Protein AF-A0A6N8XJK1-F1 (afdb_monomer)

pLDDT: mean 75.35, std 11.22, range [51.31, 90.75]

Sequence (56 aa):
VITVIFVPLTFLAGIYGMNFANMPELATRYGYFALLGVMFVSGVVQFIYFRRKKWV

Nearest PDB structures (foldseek):
  5jrw-assembly1_C  TM=8.898E-01  e=4.225E-03  Thermotoga maritima MSB8

Solvent-accessible surface area (backbone atoms only — not comparable to full-atom values): 3295 Å² total; per-residue (Å²): 113,70,65,71,44,46,51,62,46,53,48,52,49,51,65,71,64,48,88,61,92,76,46,77,65,56,74,40,98,54,28,65,58,52,49,52,46,52,46,50,50,53,40,48,52,46,52,52,53,37,45,73,67,65,78,90

Structure (mmCIF, N/CA/C/O backbone):
data_AF-A0A6N8XJK1-F1
#
_entry.id   AF-A0A6N8XJK1-F1
#
loop_
_atom_site.group_PDB
_atom_site.id
_atom_site.type_symbol
_atom_site.label_atom_id
_atom_site.label_alt_id
_atom_site.label_comp_id
_atom_site.label_asym_id
_atom_site.label_entity_id
_atom_site.label_seq_id
_atom_site.pdbx_PDB_ins_code
_atom_site.Cartn_x
_atom_site.Cartn_y
_atom_site.Cartn_z
_atom_site.occupancy
_atom_site.B_iso_or_equiv
_atom_site.auth_seq_id
_atom_site.auth_comp_id
_atom_site.auth_asym_id
_atom_site.auth_atom_id
_atom_site.pdbx_PDB_model_num
ATOM 1 N N . VAL A 1 1 ? -3.737 6.809 12.767 1.00 66.56 1 VAL A N 1
ATOM 2 C CA . VAL A 1 1 ? -4.085 5.704 11.838 1.00 66.56 1 VAL A CA 1
ATOM 3 C C . VAL A 1 1 ? -3.597 5.964 10.419 1.00 66.56 1 VAL A C 1
ATOM 5 O O . VAL A 1 1 ? -2.934 5.100 9.867 1.00 66.56 1 VAL A O 1
ATOM 8 N N . ILE A 1 2 ? -3.833 7.160 9.870 1.00 71.56 2 ILE A N 1
ATOM 9 C CA . ILE A 1 2 ? -3.417 7.544 8.509 1.00 71.56 2 ILE A CA 1
ATOM 10 C C . ILE A 1 2 ? -1.921 7.261 8.263 1.00 71.56 2 ILE A C 1
ATOM 12 O O . ILE A 1 2 ? -1.584 6.523 7.348 1.00 71.56 2 ILE A O 1
ATOM 16 N N . THR A 1 3 ? -1.021 7.720 9.138 1.00 76.88 3 THR A N 1
ATOM 17 C CA . THR A 1 3 ? 0.435 7.534 8.980 1.00 76.88 3 THR A CA 1
ATOM 18 C C . THR A 1 3 ? 0.866 6.069 8.879 1.00 76.88 3 THR A C 1
ATOM 20 O O . THR A 1 3 ? 1.751 5.749 8.098 1.00 76.88 3 THR A O 1
ATOM 23 N N . VAL A 1 4 ? 0.220 5.158 9.615 1.00 79.00 4 VAL A N 1
ATOM 24 C CA . VAL A 1 4 ? 0.592 3.731 9.612 1.00 79.00 4 VAL A CA 1
ATOM 25 C C . VAL A 1 4 ? 0.242 3.067 8.276 1.00 79.00 4 VAL A C 1
ATOM 27 O O . VAL A 1 4 ? 0.950 2.170 7.838 1.00 79.00 4 VAL A O 1
ATOM 30 N N . ILE A 1 5 ? -0.792 3.562 7.589 1.00 79.12 5 ILE A N 1
ATOM 31 C CA . ILE A 1 5 ? -1.162 3.110 6.243 1.00 79.12 5 ILE A CA 1
ATOM 32 C C . ILE A 1 5 ? -0.153 3.638 5.212 1.00 79.12 5 ILE A C 1
ATOM 34 O O . ILE A 1 5 ? 0.282 2.891 4.341 1.00 79.12 5 ILE A O 1
ATOM 38 N N . PHE A 1 6 ? 0.257 4.906 5.328 1.00 81.00 6 PHE A N 1
ATOM 39 C CA . PHE A 1 6 ? 1.156 5.545 4.361 1.00 81.00 6 PHE A CA 1
ATOM 40 C C . PHE A 1 6 ? 2.621 5.100 4.477 1.00 81.00 6 PHE A C 1
ATOM 42 O O . PHE A 1 6 ? 3.289 5.002 3.458 1.00 81.00 6 PHE A O 1
ATOM 49 N N . VAL A 1 7 ? 3.133 4.780 5.668 1.00 85.62 7 VAL A N 1
ATOM 50 C CA . VAL A 1 7 ? 4.537 4.356 5.861 1.00 85.62 7 VAL A CA 1
ATOM 51 C C . VAL A 1 7 ? 4.961 3.168 4.971 1.00 85.62 7 VAL A C 1
ATOM 53 O O . VAL A 1 7 ? 5.949 3.319 4.253 1.00 85.62 7 VAL A O 1
ATOM 56 N N . PRO A 1 8 ? 4.263 2.013 4.943 1.00 81.94 8 PRO A N 1
ATOM 57 C CA . PRO A 1 8 ? 4.651 0.890 4.085 1.00 81.94 8 PRO A CA 1
ATOM 58 C C . PRO A 1 8 ? 4.480 1.201 2.592 1.00 81.94 8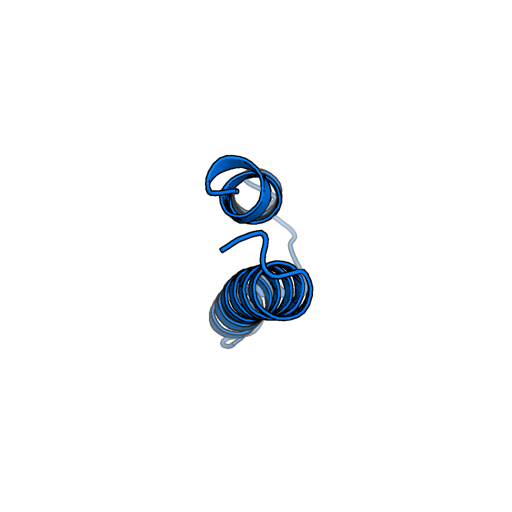 PRO A C 1
ATOM 60 O O . PRO A 1 8 ? 5.291 0.755 1.785 1.00 81.94 8 PRO A O 1
ATOM 63 N N . LEU A 1 9 ? 3.473 2.004 2.224 1.00 82.75 9 LEU A N 1
ATOM 64 C CA . LEU A 1 9 ? 3.258 2.474 0.850 1.00 82.75 9 LEU A CA 1
ATOM 65 C C . LEU A 1 9 ? 4.425 3.346 0.367 1.00 82.75 9 LEU A C 1
ATOM 67 O O . LEU A 1 9 ? 4.987 3.089 -0.696 1.00 82.75 9 LEU A O 1
ATOM 71 N N . THR A 1 10 ? 4.833 4.334 1.164 1.00 84.50 10 THR A N 1
ATOM 72 C CA . THR A 1 10 ? 5.961 5.219 0.847 1.00 84.50 10 THR A CA 1
ATOM 73 C C . THR A 1 10 ? 7.288 4.464 0.865 1.00 84.50 10 THR A C 1
ATOM 75 O O . THR A 1 10 ? 8.161 4.747 0.052 1.00 84.50 10 THR A O 1
ATOM 78 N N . PHE A 1 11 ? 7.440 3.468 1.741 1.00 83.69 11 PHE A N 1
ATOM 79 C CA . PHE A 1 11 ? 8.620 2.604 1.774 1.00 83.69 11 PHE A CA 1
ATOM 80 C C . PHE A 1 11 ? 8.742 1.744 0.507 1.00 83.69 11 PHE A C 1
ATOM 82 O O . PHE A 1 11 ? 9.804 1.716 -0.111 1.00 83.69 11 PHE A O 1
ATOM 89 N N . LEU A 1 12 ? 7.645 1.116 0.064 1.00 80.75 12 LEU A N 1
ATOM 90 C CA . LEU A 1 12 ? 7.578 0.398 -1.216 1.00 80.75 12 LEU A CA 1
ATOM 91 C C . LEU A 1 12 ? 7.871 1.329 -2.400 1.00 80.75 12 LEU A C 1
ATOM 93 O O . LEU A 1 12 ? 8.670 0.980 -3.264 1.00 80.75 12 LEU A O 1
ATOM 97 N N . ALA A 1 13 ? 7.278 2.526 -2.414 1.00 80.75 13 ALA A N 1
ATOM 98 C CA . ALA A 1 13 ? 7.531 3.532 -3.446 1.00 80.75 13 ALA A CA 1
ATOM 99 C C . ALA A 1 13 ? 8.992 4.011 -3.448 1.00 80.75 13 ALA A C 1
ATOM 101 O O . ALA A 1 13 ? 9.557 4.240 -4.510 1.00 80.75 13 ALA A O 1
ATOM 102 N N . GLY A 1 14 ? 9.62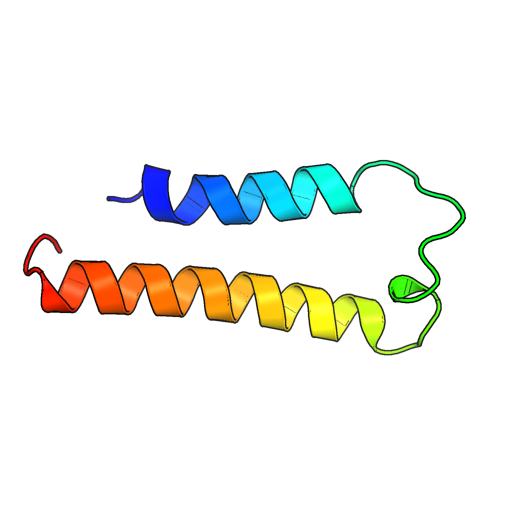0 4.131 -2.275 1.00 80.81 14 GLY A N 1
ATOM 103 C CA . GLY A 1 14 ? 11.030 4.486 -2.135 1.00 80.81 14 GLY A CA 1
ATOM 104 C C . GLY A 1 14 ? 11.962 3.386 -2.642 1.00 80.81 14 GLY A C 1
ATOM 105 O O . GLY A 1 14 ? 12.864 3.673 -3.421 1.00 80.81 14 GLY A O 1
ATOM 106 N N . ILE A 1 15 ? 11.715 2.124 -2.272 1.00 76.50 15 ILE A N 1
ATOM 107 C CA . ILE A 1 15 ? 12.510 0.975 -2.740 1.00 76.50 15 ILE A CA 1
ATOM 108 C C . ILE A 1 15 ? 12.437 0.826 -4.259 1.00 76.50 15 ILE A C 1
ATOM 110 O O . ILE A 1 15 ? 13.468 0.652 -4.905 1.00 76.50 15 ILE A O 1
ATOM 114 N N . TYR A 1 16 ? 11.236 0.930 -4.826 1.00 72.25 16 TYR A N 1
ATOM 115 C CA . TYR A 1 16 ? 11.011 0.761 -6.263 1.00 72.25 16 TYR A CA 1
ATOM 116 C C . TYR A 1 16 ? 11.202 2.038 -7.092 1.00 72.25 16 TYR A C 1
ATOM 118 O O . TYR A 1 16 ? 11.271 1.962 -8.314 1.00 72.25 16 TYR A O 1
ATOM 126 N N . GLY A 1 17 ? 11.302 3.205 -6.451 1.00 68.38 17 GLY A N 1
ATOM 127 C CA . GLY A 1 17 ? 11.664 4.476 -7.084 1.00 68.38 17 GLY A CA 1
ATOM 128 C C . GLY A 1 17 ? 13.176 4.704 -7.169 1.00 68.38 17 GLY A C 1
ATOM 129 O O . GLY A 1 17 ? 13.631 5.541 -7.951 1.00 68.38 17 GLY A O 1
ATOM 130 N N . MET A 1 18 ? 13.975 3.956 -6.401 1.00 68.56 18 MET A N 1
ATOM 131 C CA . MET A 1 18 ? 15.418 3.888 -6.617 1.00 68.56 18 MET A CA 1
ATOM 132 C C . MET A 1 18 ? 15.674 3.215 -7.973 1.00 68.56 18 MET A C 1
ATOM 134 O O . MET A 1 18 ? 15.159 2.130 -8.222 1.00 68.56 18 MET A O 1
ATOM 138 N N . ASN A 1 19 ? 16.450 3.870 -8.848 1.00 59.53 19 ASN A N 1
ATOM 139 C CA . ASN A 1 19 ? 16.808 3.420 -10.204 1.00 59.53 19 ASN A CA 1
ATOM 140 C C . ASN A 1 19 ? 17.662 2.135 -10.175 1.00 59.53 19 ASN A C 1
ATOM 142 O O . ASN A 1 19 ? 18.834 2.127 -10.552 1.00 59.53 19 ASN A O 1
ATOM 146 N N . PHE A 1 20 ? 17.094 1.026 -9.716 1.00 57.53 20 PHE A N 1
ATOM 147 C CA . PHE A 1 20 ? 17.690 -0.286 -9.867 1.00 57.53 20 PHE A CA 1
ATOM 148 C C . PHE A 1 20 ? 17.499 -0.702 -11.324 1.00 57.53 20 PHE A C 1
ATOM 150 O O . PHE A 1 20 ? 16.479 -1.266 -11.706 1.00 57.53 20 PHE A O 1
ATOM 157 N N . ALA A 1 21 ? 18.519 -0.431 -12.139 1.00 54.81 21 ALA A N 1
ATOM 158 C CA . ALA A 1 21 ? 18.625 -0.859 -13.535 1.00 54.81 21 ALA A CA 1
ATOM 159 C C . ALA A 1 21 ? 18.495 -2.391 -13.735 1.00 54.81 21 ALA A C 1
ATOM 161 O O . ALA A 1 21 ? 18.397 -2.850 -14.866 1.00 54.81 21 ALA A O 1
ATOM 162 N N . ASN A 1 22 ? 18.462 -3.174 -12.649 1.00 51.31 22 ASN A N 1
ATOM 163 C CA . ASN A 1 22 ? 18.261 -4.621 -12.612 1.00 51.31 22 ASN A CA 1
ATOM 164 C C . ASN A 1 22 ? 17.229 -5.000 -11.530 1.00 51.31 22 ASN A C 1
ATOM 166 O O . ASN A 1 22 ? 17.580 -5.577 -10.503 1.00 51.31 22 ASN A O 1
ATOM 170 N N . MET A 1 23 ? 15.947 -4.694 -11.742 1.00 56.78 23 MET A N 1
ATOM 171 C CA . MET A 1 23 ? 14.855 -5.371 -11.026 1.00 56.78 23 MET A CA 1
ATOM 172 C C . MET A 1 23 ? 14.292 -6.482 -11.927 1.00 56.78 23 MET A C 1
ATOM 174 O O . MET A 1 23 ? 13.390 -6.210 -12.722 1.00 56.78 23 MET A O 1
ATOM 178 N N . PRO A 1 24 ? 14.803 -7.729 -11.854 1.00 53.12 24 PRO A N 1
ATOM 179 C CA . PRO A 1 24 ? 14.345 -8.831 -12.710 1.00 53.12 24 PRO A CA 1
ATOM 180 C C . PRO A 1 24 ? 12.836 -9.114 -12.577 1.00 53.12 24 PRO A C 1
ATOM 182 O O . PRO A 1 24 ? 12.211 -9.574 -13.527 1.00 53.12 24 PRO A O 1
ATOM 185 N N . GLU A 1 25 ? 12.224 -8.762 -11.442 1.00 54.56 25 GLU A N 1
ATOM 186 C CA . GLU A 1 25 ? 10.777 -8.868 -11.210 1.00 54.56 25 GLU A CA 1
ATOM 187 C C . GLU A 1 25 ? 9.968 -7.790 -11.967 1.00 54.56 25 GLU A C 1
ATOM 189 O O . GLU A 1 25 ? 8.863 -8.067 -12.437 1.00 54.56 25 GLU A O 1
ATOM 194 N N . LEU A 1 26 ? 10.536 -6.592 -12.181 1.00 55.81 26 LEU A N 1
ATOM 195 C CA . LEU A 1 26 ? 9.917 -5.479 -12.921 1.00 55.81 26 LEU A CA 1
ATOM 196 C C . LEU A 1 26 ? 10.157 -5.548 -14.442 1.00 55.81 26 LEU A C 1
ATOM 198 O O . LEU A 1 26 ? 9.450 -4.897 -15.206 1.00 55.81 26 LEU A O 1
ATOM 202 N N . ALA A 1 27 ? 11.124 -6.356 -14.889 1.00 58.31 27 ALA A N 1
ATOM 203 C CA . ALA A 1 27 ? 11.376 -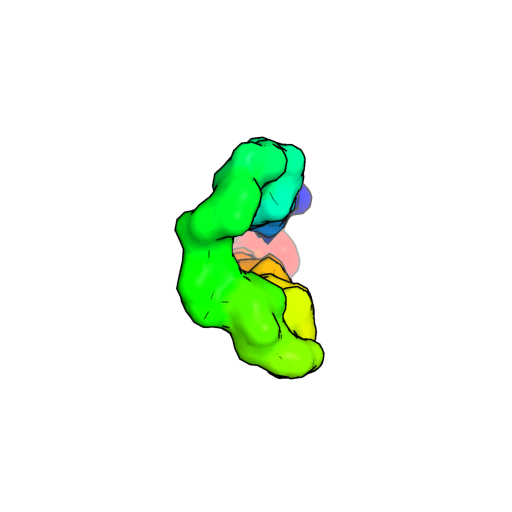6.624 -16.308 1.00 58.31 27 ALA A CA 1
ATOM 204 C C . ALA A 1 27 ? 10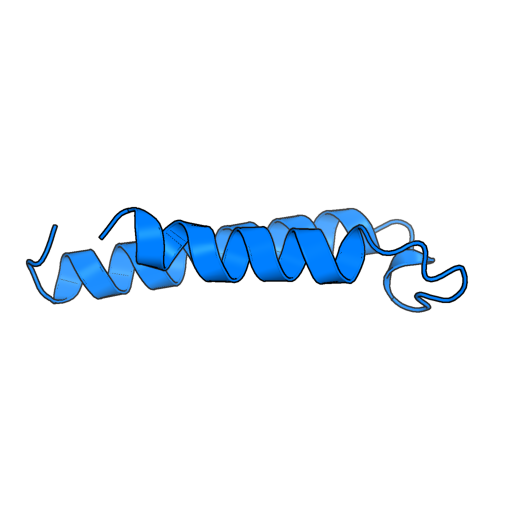.232 -7.410 -16.979 1.00 58.31 27 ALA A C 1
ATOM 206 O O . ALA A 1 27 ? 10.103 -7.429 -18.205 1.00 58.31 27 ALA A O 1
ATOM 207 N N . THR A 1 28 ? 9.379 -8.059 -16.184 1.00 62.72 28 THR A N 1
ATOM 208 C CA . THR A 1 28 ? 8.172 -8.713 -16.685 1.00 62.72 28 THR A CA 1
ATOM 209 C C . THR A 1 28 ? 7.077 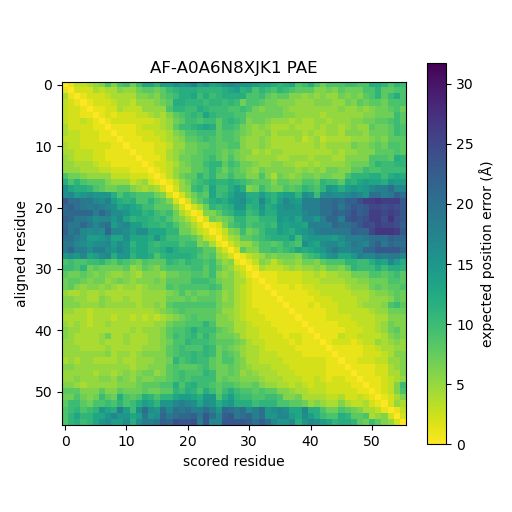-7.678 -16.952 1.00 62.72 28 THR A C 1
ATOM 211 O O . THR A 1 28 ? 6.861 -6.760 -16.165 1.00 62.72 28 THR A O 1
ATOM 214 N N . ARG A 1 29 ? 6.315 -7.852 -18.040 1.00 63.47 29 ARG A N 1
ATOM 215 C CA . ARG A 1 29 ? 5.212 -6.953 -18.455 1.00 63.47 29 ARG A CA 1
ATOM 216 C C . ARG A 1 29 ? 4.180 -6.663 -17.347 1.00 63.47 29 ARG A C 1
ATOM 218 O O . ARG A 1 29 ? 3.459 -5.673 -17.432 1.00 63.47 29 ARG A O 1
ATOM 225 N N . TYR A 1 30 ? 4.114 -7.513 -16.320 1.00 70.19 30 TYR A N 1
ATOM 226 C CA . TYR A 1 30 ? 3.186 -7.412 -15.194 1.00 70.19 30 TYR A CA 1
ATOM 227 C C . TYR A 1 30 ? 3.835 -7.022 -13.860 1.00 70.19 30 TYR A C 1
ATOM 229 O O . TYR A 1 30 ? 3.099 -6.829 -12.896 1.00 70.19 30 TYR A O 1
ATOM 237 N N . GLY A 1 31 ? 5.159 -6.855 -13.773 1.00 72.88 31 GLY A N 1
ATOM 238 C CA . GLY A 1 31 ? 5.837 -6.523 -12.512 1.00 72.88 31 GLY A CA 1
ATOM 239 C C . GLY A 1 31 ? 5.338 -5.214 -11.891 1.00 72.88 31 GLY A C 1
ATOM 240 O O . GLY A 1 31 ? 5.096 -5.141 -10.689 1.00 72.88 31 GLY A O 1
ATOM 241 N N . TYR A 1 32 ? 5.054 -4.212 -12.729 1.00 75.38 32 TYR A N 1
ATOM 242 C CA . TYR A 1 32 ? 4.433 -2.958 -12.289 1.00 75.38 32 TYR A CA 1
ATOM 243 C C . TYR A 1 32 ? 3.023 -3.164 -11.702 1.00 75.38 32 TYR A C 1
ATOM 245 O O . TYR A 1 32 ? 2.688 -2.606 -10.659 1.00 75.38 32 TYR A O 1
ATOM 253 N N . PHE A 1 33 ? 2.201 -4.013 -12.328 1.00 79.44 33 PHE A N 1
ATOM 254 C CA . PHE A 1 33 ? 0.859 -4.334 -11.830 1.00 79.44 33 PHE A CA 1
ATOM 255 C C . PHE A 1 33 ? 0.898 -5.180 -10.554 1.00 79.44 33 PHE A C 1
ATOM 257 O O . PHE A 1 33 ? 0.086 -4.961 -9.656 1.00 79.44 33 PHE A O 1
ATOM 264 N N . ALA A 1 34 ? 1.850 -6.109 -10.444 1.00 81.25 34 ALA A N 1
ATOM 265 C CA . ALA A 1 34 ? 2.075 -6.886 -9.230 1.00 81.25 34 ALA A CA 1
ATOM 266 C C . ALA A 1 34 ? 2.449 -5.970 -8.057 1.00 81.25 34 ALA A C 1
ATOM 268 O O . ALA A 1 34 ? 1.885 -6.105 -6.972 1.00 81.25 34 ALA A O 1
ATOM 269 N N . LEU A 1 35 ? 3.314 -4.980 -8.293 1.00 79.00 35 LEU A N 1
ATOM 270 C CA . LEU A 1 35 ? 3.682 -3.987 -7.291 1.00 79.00 35 LEU A CA 1
ATOM 271 C C . LEU A 1 35 ? 2.487 -3.161 -6.811 1.00 79.00 35 LEU A C 1
ATOM 273 O O . LEU A 1 35 ? 2.274 -3.012 -5.607 1.00 79.00 35 LEU A O 1
ATOM 277 N N . LEU A 1 36 ? 1.689 -2.652 -7.752 1.00 81.88 36 LEU A N 1
ATOM 278 C CA . LEU A 1 36 ? 0.452 -1.941 -7.436 1.00 81.88 36 LEU A CA 1
ATOM 279 C C . LEU A 1 36 ? -0.507 -2.830 -6.636 1.00 81.88 36 LEU A C 1
ATOM 281 O O . LEU A 1 36 ? -1.115 -2.363 -5.674 1.00 81.88 36 LEU A O 1
ATOM 285 N N . GLY A 1 37 ? -0.586 -4.120 -6.972 1.00 87.38 37 GLY A N 1
ATOM 286 C CA . GLY A 1 37 ? -1.321 -5.118 -6.202 1.00 87.38 37 GLY A CA 1
ATOM 287 C C . GLY A 1 37 ? -0.812 -5.243 -4.764 1.00 87.38 37 GLY A C 1
ATOM 288 O O . GLY A 1 37 ? -1.606 -5.168 -3.831 1.00 87.38 37 GLY A O 1
ATOM 289 N N . VAL A 1 38 ? 0.502 -5.363 -4.558 1.00 85.38 38 VAL A N 1
ATOM 290 C CA . VAL A 1 38 ? 1.120 -5.461 -3.220 1.00 85.38 38 VAL A CA 1
ATOM 291 C C . VAL A 1 38 ? 0.893 -4.192 -2.397 1.00 85.38 38 VAL A C 1
ATOM 293 O O . VAL A 1 38 ? 0.550 -4.276 -1.213 1.00 85.38 38 VAL A O 1
ATOM 296 N N . MET A 1 39 ? 1.034 -3.018 -3.015 1.00 85.81 39 MET A N 1
ATOM 297 C CA . MET A 1 39 ? 0.734 -1.726 -2.395 1.00 85.81 39 MET A CA 1
ATOM 298 C C . MET A 1 39 ? -0.737 -1.635 -1.972 1.00 85.81 39 MET A C 1
ATOM 300 O O . MET A 1 39 ? -1.036 -1.283 -0.827 1.00 85.81 39 MET A O 1
ATOM 304 N N . PHE A 1 40 ? -1.655 -2.010 -2.866 1.0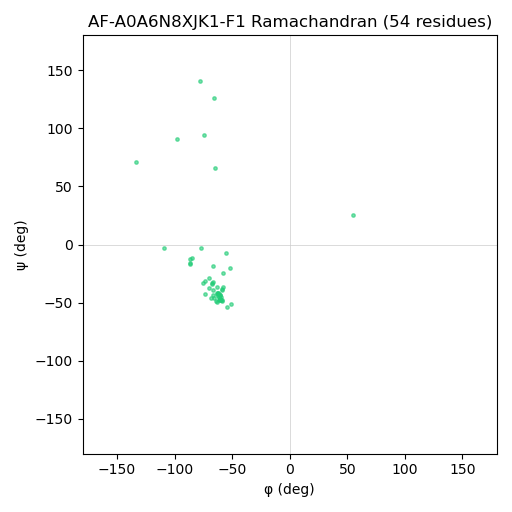0 88.50 40 PHE A N 1
ATOM 305 C CA . PHE A 1 40 ? -3.090 -2.000 -2.603 1.00 88.50 40 PHE A CA 1
ATOM 306 C C . PHE A 1 40 ? -3.470 -2.980 -1.487 1.00 88.50 40 PHE A C 1
ATOM 308 O O . PHE A 1 40 ? -4.139 -2.596 -0.528 1.00 88.50 40 PHE A O 1
ATOM 315 N N . VAL A 1 41 ? -2.983 -4.223 -1.554 1.00 90.75 41 VAL A N 1
ATOM 316 C CA . VAL A 1 41 ? -3.223 -5.251 -0.531 1.00 90.75 41 VAL A CA 1
ATOM 317 C C . VAL A 1 41 ? -2.674 -4.804 0.819 1.00 90.75 41 VAL A C 1
ATOM 319 O O . VAL A 1 41 ? -3.379 -4.917 1.818 1.00 90.75 41 VAL A O 1
ATOM 322 N N . SER A 1 42 ? -1.471 -4.229 0.868 1.00 87.50 42 SER A N 1
ATOM 323 C CA . SER A 1 42 ? -0.885 -3.726 2.118 1.00 87.50 42 SER A CA 1
ATOM 324 C C . SER A 1 42 ? -1.741 -2.623 2.746 1.00 87.50 42 SER A C 1
ATOM 326 O O . SER A 1 42 ? -2.011 -2.668 3.948 1.00 87.50 42 SER A O 1
ATOM 328 N N . GLY A 1 43 ? -2.241 -1.679 1.941 1.00 86.31 43 GLY A N 1
ATOM 329 C CA . GLY A 1 43 ? -3.172 -0.647 2.403 1.00 86.31 43 GLY A CA 1
ATOM 330 C C . GLY A 1 43 ? -4.495 -1.225 2.920 1.00 86.31 43 GLY A C 1
ATOM 331 O O . GLY A 1 43 ? -4.962 -0.842 3.995 1.00 86.31 43 GLY A O 1
ATOM 332 N N . VAL A 1 44 ? -5.074 -2.194 2.205 1.00 88.75 44 VAL A N 1
ATOM 333 C CA . VAL A 1 44 ? -6.333 -2.858 2.587 1.00 88.75 44 VAL A CA 1
ATOM 334 C C . VAL A 1 44 ? -6.174 -3.684 3.864 1.00 88.75 44 VAL A C 1
ATOM 336 O O . VAL A 1 44 ? -7.021 -3.600 4.753 1.00 88.75 44 VAL A O 1
ATOM 339 N N . VAL A 1 45 ? -5.087 -4.446 4.003 1.00 89.19 45 VAL A N 1
ATOM 340 C CA . VAL A 1 45 ? -4.786 -5.244 5.205 1.00 89.19 45 VAL A CA 1
ATOM 341 C C . VAL A 1 45 ? -4.666 -4.338 6.426 1.00 89.19 45 VAL A C 1
ATOM 343 O O . VAL A 1 45 ? -5.286 -4.609 7.456 1.00 89.19 45 VAL A O 1
ATOM 346 N N . GLN A 1 46 ? -3.925 -3.236 6.300 1.00 84.12 46 GLN A N 1
ATOM 347 C CA . GLN A 1 46 ? -3.789 -2.229 7.352 1.00 84.12 46 GLN A CA 1
ATOM 348 C C . GLN A 1 46 ? -5.155 -1.628 7.712 1.00 84.12 46 GLN A C 1
ATOM 350 O O . GLN A 1 46 ? -5.530 -1.600 8.885 1.00 84.12 46 GLN A O 1
ATOM 355 N N . PHE A 1 47 ? -5.945 -1.223 6.715 1.00 84.31 47 PHE A N 1
ATOM 356 C CA . PHE A 1 47 ? -7.282 -0.666 6.923 1.00 84.31 47 PHE A CA 1
ATOM 357 C C . PHE A 1 47 ? -8.222 -1.643 7.648 1.00 84.31 47 PHE A C 1
ATOM 359 O O . PHE A 1 47 ? -8.853 -1.276 8.641 1.00 84.31 47 PHE A O 1
ATOM 366 N N . ILE A 1 48 ? -8.278 -2.906 7.212 1.00 86.44 48 ILE A N 1
ATOM 367 C CA . ILE A 1 48 ? -9.092 -3.950 7.850 1.00 86.44 48 ILE A CA 1
ATOM 368 C C . ILE A 1 48 ? -8.608 -4.211 9.280 1.00 86.44 48 ILE A C 1
ATOM 370 O O . ILE A 1 48 ? -9.432 -4.339 10.187 1.00 86.44 48 ILE A O 1
ATOM 374 N N . TYR A 1 49 ? -7.295 -4.265 9.509 1.00 8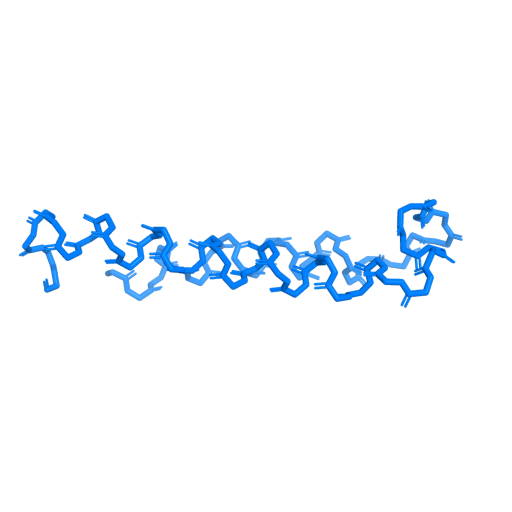5.19 49 TYR A N 1
ATOM 375 C CA . TYR A 1 49 ? -6.723 -4.470 10.839 1.00 85.19 49 TYR A CA 1
ATOM 376 C C . TYR A 1 49 ? -7.130 -3.353 11.813 1.00 85.19 49 TYR A C 1
ATOM 378 O O . TYR A 1 49 ? -7.606 -3.637 12.916 1.00 85.19 49 TYR A O 1
ATOM 386 N N . PHE A 1 50 ? -7.026 -2.089 11.392 1.00 82.25 50 PHE A N 1
ATOM 387 C CA . PHE A 1 50 ? -7.444 -0.944 12.207 1.00 82.25 50 PHE A CA 1
ATOM 388 C C . PHE A 1 50 ? -8.958 -0.906 12.446 1.00 82.25 50 PHE A C 1
ATOM 390 O O . PHE A 1 50 ? -9.381 -0.652 13.578 1.00 82.25 50 PHE A O 1
ATOM 397 N N . ARG A 1 51 ? -9.763 -1.251 11.431 1.00 81.12 51 ARG A N 1
ATOM 398 C CA . AR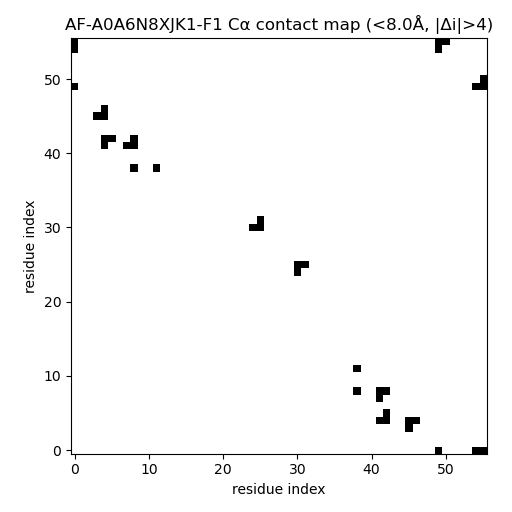G A 1 51 ? -11.225 -1.368 11.551 1.00 81.12 51 ARG A CA 1
ATOM 399 C C . ARG A 1 51 ? -11.633 -2.462 12.540 1.00 81.12 51 ARG A C 1
ATOM 401 O O . ARG A 1 51 ? -12.526 -2.262 13.358 1.00 81.12 51 ARG A O 1
ATOM 408 N N . ARG A 1 52 ? -10.959 -3.621 12.527 1.00 82.44 52 ARG A N 1
ATOM 409 C CA . ARG A 1 52 ? -11.223 -4.713 13.489 1.00 82.44 52 ARG A CA 1
ATOM 410 C C . ARG A 1 52 ? -10.850 -4.333 14.918 1.00 82.44 52 ARG A C 1
ATOM 412 O O . ARG A 1 52 ? -11.519 -4.773 15.848 1.00 82.44 52 ARG A O 1
ATOM 419 N N . LYS A 1 53 ? -9.825 -3.498 15.101 1.00 80.50 53 LYS A N 1
ATOM 420 C CA . LYS A 1 53 ? -9.447 -2.966 16.416 1.00 80.50 53 LYS A CA 1
ATOM 421 C C . LYS A 1 53 ? -10.349 -1.828 16.918 1.00 80.50 53 LYS A C 1
ATOM 423 O O . LYS A 1 53 ? -10.141 -1.396 18.046 1.00 80.50 53 LYS A O 1
ATOM 428 N N . LYS A 1 54 ? -11.341 -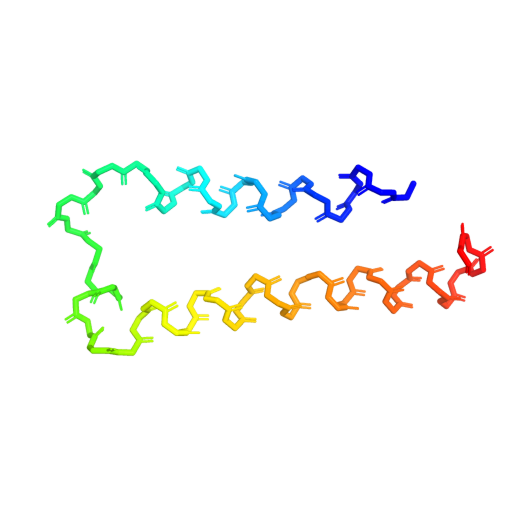1.363 16.139 1.00 72.38 54 LYS A N 1
ATOM 429 C CA . LYS A 1 54 ? -12.160 -0.159 16.420 1.00 72.38 54 LYS A CA 1
ATOM 430 C C . LYS A 1 54 ? -11.324 1.107 16.646 1.00 72.38 54 LYS A C 1
ATOM 432 O O . LYS A 1 54 ? -11.734 2.012 17.364 1.00 72.38 54 LYS A O 1
ATOM 437 N N . TRP A 1 55 ? -10.116 1.142 16.086 1.00 65.81 55 TRP A N 1
ATOM 438 C CA . TRP A 1 55 ? -9.256 2.328 16.129 1.00 65.81 55 TRP A CA 1
ATOM 439 C C . TRP A 1 55 ? -9.603 3.310 14.997 1.00 65.81 55 TRP A C 1
ATOM 441 O O . TRP A 1 55 ? -9.123 4.442 15.009 1.00 65.81 55 TRP A O 1
ATOM 451 N N . VAL A 1 56 ? -10.427 2.856 14.040 1.00 56.66 56 VAL A N 1
ATOM 452 C CA . VAL A 1 56 ? -11.129 3.601 12.980 1.00 56.66 56 VAL A CA 1
ATOM 453 C C . VAL A 1 56 ? -12.550 3.075 12.897 1.00 56.66 56 VAL A C 1
ATOM 455 O O . VAL A 1 56 ? -12.704 1.835 13.027 1.00 56.66 56 VAL A O 1
#

Mean predicted aligned error: 7.87 Å

Secondary structure (DSSP, 8-state):
-HHHHHHHHHHHHHHHHS--S--TTTTSTTHHHHHHHHHHHHHHHHHHHHHHTT--

Radius of gyration: 13.6 Å; Cα contacts (8 Å, |Δi|>4): 20; chains: 1; bounding box: 31×16×35 Å

Foldseek 3Di:
DVVVLVVVLVVLCVVVVPPPVDPVLCVDPCSVVVSVVVNVVSSVVVVVVCVVVVVD